Protein AF-A0A5C8AHA0-F1 (afdb_monomer_lite)

Radius of gyration: 14.86 Å; cha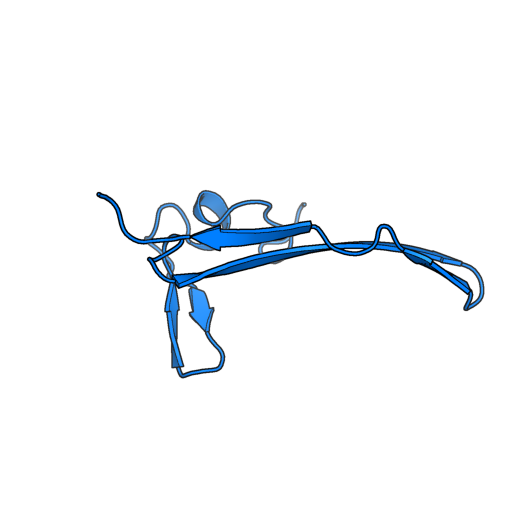ins: 1; bounding box: 38×25×38 Å

Secondary structure (DSSP, 8-state):
--SGGG-SSHHHHTTTTTSPEEPTTS-EESS--TT-EEEEEEEEEETTEEEEEEEEEEEPPPP-

Foldseek 3Di:
DPDLVPDDALCSVCVNVVRWDADPVRDTDSHDDAQDKDKDWDWDDDPRDIDIPDIDMDGHHDDD

pLDDT: mean 96.51, std 2.29, range [87.19, 98.5]

Sequence (64 aa):
GPSEDSYGSMLEIAWKGTKPLKMNDGSERKFIQDNDTVIMRGFSSKDGVRIGFGEVSSKVLPAK

Structure (mmCIF, N/CA/C/O backbone):
data_AF-A0A5C8AHA0-F1
#
_entry.id   AF-A0A5C8AHA0-F1
#
loop_
_atom_site.group_PDB
_atom_site.id
_atom_site.type_symbol
_atom_site.label_atom_id
_atom_site.label_alt_id
_atom_site.label_comp_id
_atom_site.label_asym_id
_atom_site.labe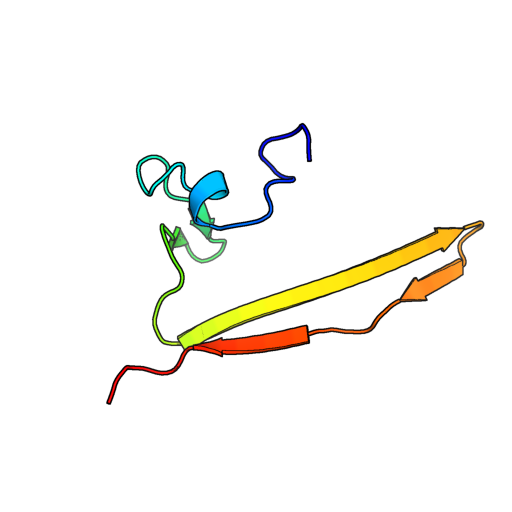l_entity_id
_atom_site.label_seq_id
_atom_site.pdbx_PDB_ins_code
_atom_site.Cartn_x
_atom_site.Cartn_y
_atom_site.Cartn_z
_atom_site.occupancy
_atom_site.B_iso_or_equiv
_atom_site.auth_seq_id
_atom_site.auth_comp_id
_atom_site.auth_asym_id
_atom_site.auth_atom_id
_atom_site.pdbx_PDB_model_num
ATOM 1 N N . GLY A 1 1 ? 12.102 -1.223 3.062 1.00 87.19 1 GLY A N 1
ATOM 2 C CA . GLY A 1 1 ? 13.517 -0.952 2.759 1.00 87.19 1 GLY A CA 1
ATOM 3 C C . GLY A 1 1 ? 14.104 -0.131 3.893 1.00 87.19 1 GLY A C 1
ATOM 4 O O . GLY A 1 1 ? 13.517 -0.141 4.970 1.00 87.19 1 GLY A O 1
ATOM 5 N N . PRO A 1 2 ? 15.250 0.536 3.695 1.00 93.00 2 PRO A N 1
ATOM 6 C CA . PRO A 1 2 ? 15.938 1.263 4.764 1.00 93.00 2 PRO A CA 1
ATOM 7 C C . PRO A 1 2 ? 15.309 2.623 5.117 1.00 93.00 2 PRO A C 1
ATOM 9 O O . PRO A 1 2 ? 15.543 3.118 6.214 1.00 93.00 2 PRO A O 1
ATOM 12 N N . SER A 1 3 ? 14.538 3.236 4.214 1.00 95.25 3 SER A N 1
ATOM 13 C CA . SER A 1 3 ? 13.868 4.525 4.434 1.00 95.25 3 SER A CA 1
ATOM 14 C C . SER A 1 3 ? 12.407 4.343 4.864 1.00 95.25 3 SER A C 1
ATOM 16 O O . SER A 1 3 ? 11.778 3.348 4.498 1.00 95.25 3 SER A O 1
ATOM 18 N N . GLU A 1 4 ? 11.850 5.299 5.616 1.00 90.38 4 GLU A N 1
ATOM 19 C CA . GLU A 1 4 ? 10.476 5.206 6.148 1.00 90.38 4 GLU A CA 1
ATOM 20 C C . GLU A 1 4 ? 9.405 5.081 5.047 1.00 90.38 4 GLU A C 1
ATOM 22 O O . GLU A 1 4 ? 8.431 4.348 5.196 1.00 90.38 4 GLU A O 1
ATOM 27 N N . ASP A 1 5 ? 9.614 5.730 3.902 1.00 90.38 5 ASP A N 1
ATOM 28 C CA . ASP A 1 5 ? 8.746 5.660 2.718 1.00 90.38 5 ASP A CA 1
ATOM 29 C C . ASP A 1 5 ? 8.841 4.323 1.960 1.00 90.38 5 ASP A C 1
ATOM 31 O O . ASP A 1 5 ? 8.060 4.061 1.047 1.00 90.38 5 ASP A O 1
ATOM 35 N N . SER A 1 6 ? 9.777 3.456 2.350 1.00 95.12 6 SER A N 1
ATOM 36 C CA . SER A 1 6 ? 9.977 2.133 1.758 1.00 95.12 6 SER A CA 1
ATOM 37 C C . SER A 1 6 ? 9.449 0.989 2.632 1.00 95.12 6 SER A C 1
ATOM 39 O O . SER A 1 6 ? 9.732 -0.180 2.3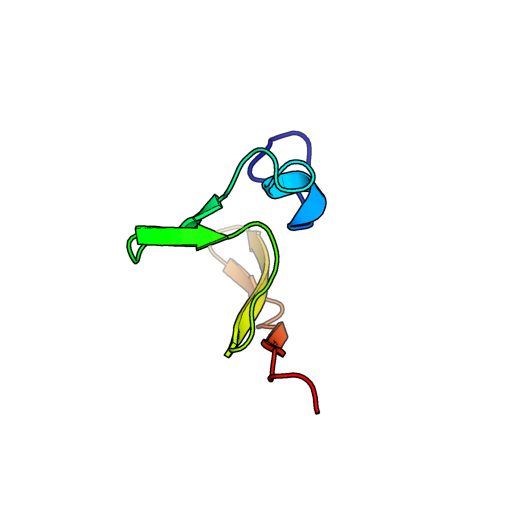47 1.00 95.12 6 SER A O 1
ATOM 41 N N . TYR A 1 7 ? 8.744 1.291 3.724 1.00 96.81 7 TYR A N 1
ATOM 42 C CA . TYR A 1 7 ? 8.113 0.285 4.581 1.00 96.81 7 TYR A CA 1
ATOM 43 C C . TYR A 1 7 ? 7.019 -0.501 3.846 1.00 96.81 7 TYR A C 1
ATOM 45 O O . TYR A 1 7 ? 6.334 0.019 2.968 1.00 96.81 7 TYR A O 1
ATOM 53 N N . GLY A 1 8 ? 6.878 -1.785 4.192 1.00 96.44 8 GLY A N 1
ATOM 54 C CA . GLY A 1 8 ? 6.056 -2.736 3.435 1.00 96.44 8 GLY A CA 1
ATOM 55 C C . GLY A 1 8 ? 4.636 -2.923 3.967 1.00 96.44 8 GLY A C 1
ATOM 56 O O . GLY A 1 8 ? 3.843 -3.632 3.351 1.00 96.44 8 GLY A O 1
ATOM 57 N N . SER A 1 9 ? 4.303 -2.325 5.111 1.00 96.88 9 SER A N 1
ATOM 58 C CA . SER A 1 9 ? 3.010 -2.506 5.766 1.00 96.88 9 SER A CA 1
ATOM 59 C C . SER A 1 9 ? 2.529 -1.242 6.472 1.00 96.88 9 SER A C 1
ATOM 61 O O . SER A 1 9 ? 3.320 -0.424 6.938 1.00 96.88 9 SER A O 1
ATOM 63 N N . MET A 1 10 ? 1.209 -1.113 6.645 1.00 96.31 10 MET A N 1
ATOM 64 C CA . MET A 1 10 ? 0.637 -0.013 7.433 1.00 96.31 10 MET A CA 1
ATOM 65 C C . MET A 1 10 ? 1.057 -0.051 8.905 1.00 96.31 10 MET A C 1
ATOM 67 O O . MET A 1 10 ? 1.117 0.992 9.546 1.00 96.31 10 MET A O 1
ATOM 71 N N . LEU A 1 11 ? 1.391 -1.232 9.434 1.00 96.81 11 LEU A N 1
ATOM 72 C CA . LEU A 1 11 ? 1.905 -1.378 10.794 1.00 96.81 11 LEU A CA 1
ATOM 73 C C . LEU A 1 11 ? 3.213 -0.600 10.980 1.00 96.81 11 LEU A C 1
ATOM 75 O O . LEU A 1 11 ? 3.390 0.077 11.994 1.00 96.81 11 LEU A O 1
ATOM 79 N N . GLU A 1 12 ? 4.109 -0.704 10.003 1.00 97.06 12 GLU A N 1
ATOM 80 C CA . GLU A 1 12 ? 5.393 -0.007 9.984 1.00 97.06 12 GLU A CA 1
ATOM 81 C C . GLU A 1 12 ? 5.205 1.471 9.627 1.00 97.06 12 GLU A C 1
ATOM 83 O O . GLU A 1 12 ? 5.664 2.333 10.374 1.00 97.06 12 GLU A O 1
ATOM 88 N N . ILE A 1 13 ? 4.456 1.766 8.554 1.00 95.69 13 ILE A N 1
ATOM 89 C CA . ILE A 1 13 ? 4.184 3.135 8.075 1.00 95.69 13 ILE A CA 1
ATOM 90 C C . ILE A 1 13 ? 3.549 3.982 9.178 1.00 95.69 13 ILE A C 1
ATOM 92 O O . ILE A 1 13 ? 4.002 5.092 9.444 1.00 95.69 13 ILE A O 1
ATOM 96 N N . ALA A 1 14 ? 2.525 3.453 9.853 1.00 96.12 14 ALA A N 1
ATOM 97 C CA . ALA A 1 14 ? 1.813 4.187 10.889 1.00 96.12 14 ALA A CA 1
ATOM 98 C C . ALA A 1 14 ? 2.409 4.013 12.297 1.00 96.12 14 ALA A C 1
ATOM 100 O O . ALA A 1 14 ? 1.815 4.461 13.282 1.00 96.12 14 ALA A O 1
ATOM 101 N N . TRP A 1 15 ? 3.541 3.311 12.422 1.00 96.06 15 TRP A N 1
ATOM 102 C CA . TRP A 1 15 ? 4.203 2.972 13.683 1.00 96.06 15 TRP A CA 1
ATOM 103 C C . TRP A 1 15 ? 3.234 2.439 14.750 1.00 96.06 15 TRP A C 1
ATOM 105 O O . TRP A 1 15 ? 2.989 3.068 15.785 1.00 96.06 15 TRP A O 1
ATOM 115 N N . LYS A 1 16 ? 2.601 1.296 14.461 1.00 95.38 16 LYS A N 1
ATOM 116 C CA . LYS A 1 16 ? 1.528 0.700 15.283 1.00 95.38 16 LYS A CA 1
ATOM 117 C C . LYS A 1 16 ? 0.363 1.669 15.561 1.00 95.38 16 LYS A C 1
ATOM 119 O O . LYS A 1 16 ? -0.266 1.611 16.612 1.00 95.38 16 LYS A O 1
ATOM 124 N N . GLY A 1 17 ? 0.085 2.573 14.622 1.00 94.81 17 GLY A N 1
ATOM 125 C CA . GLY A 1 17 ? -0.993 3.562 14.698 1.00 94.81 17 GLY A CA 1
ATOM 126 C C . GLY A 1 17 ? -0.676 4.820 15.517 1.00 94.81 17 GLY A C 1
ATOM 127 O O . GLY A 1 17 ? -1.573 5.644 15.713 1.00 94.81 17 GLY A O 1
ATOM 128 N N . THR A 1 18 ? 0.565 4.986 15.990 1.00 96.88 18 THR A N 1
ATOM 129 C CA . THR A 1 18 ? 1.006 6.180 16.740 1.00 96.88 18 THR A CA 1
ATOM 130 C C . THR A 1 18 ? 1.410 7.349 15.842 1.00 96.88 18 THR A C 1
ATOM 132 O O . THR A 1 18 ? 1.433 8.487 16.305 1.00 96.88 18 THR A O 1
ATOM 135 N N . LYS A 1 19 ? 1.668 7.094 14.554 1.00 95.94 19 LYS A N 1
ATOM 136 C CA . LYS A 1 19 ? 1.978 8.103 13.533 1.00 95.94 19 LYS A CA 1
ATOM 137 C C . LYS A 1 19 ? 1.023 7.952 12.336 1.00 95.94 19 LYS A C 1
ATOM 139 O O . LYS A 1 19 ? 1.353 7.227 11.409 1.00 95.94 19 LYS A O 1
ATOM 144 N N . PRO A 1 20 ? -0.180 8.553 12.338 1.00 95.31 20 PRO A N 1
ATOM 145 C CA . PRO A 1 20 ? -1.129 8.408 11.230 1.00 95.31 20 PRO A CA 1
ATOM 146 C C . PRO A 1 20 ? -0.561 8.894 9.889 1.00 95.31 20 PRO A C 1
ATOM 148 O O . PRO A 1 20 ? 0.126 9.913 9.828 1.00 95.31 20 PRO A O 1
ATOM 151 N N . LEU A 1 21 ? -0.897 8.190 8.808 1.00 94.75 21 LEU A N 1
ATOM 152 C CA . LEU A 1 21 ? -0.603 8.601 7.438 1.00 94.75 21 LEU A CA 1
ATOM 153 C C . LEU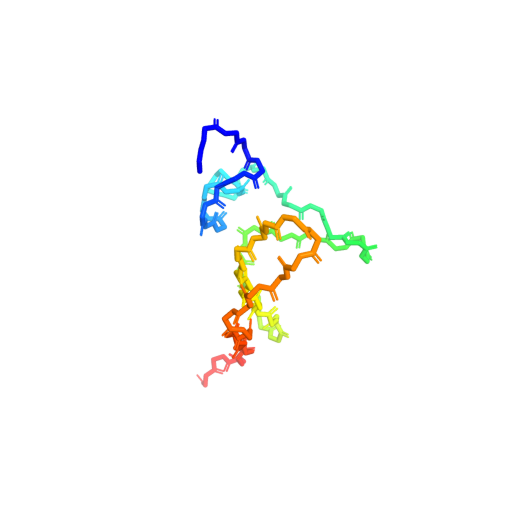 A 1 21 ? -1.665 9.599 6.960 1.00 94.75 21 LEU A C 1
ATOM 155 O O . LEU A 1 21 ? -2.855 9.287 7.009 1.00 94.75 21 LEU A O 1
ATOM 159 N N . LYS A 1 22 ? -1.247 10.766 6.458 1.00 95.69 22 LYS A N 1
ATOM 160 C CA . LYS A 1 22 ? -2.145 11.739 5.816 1.00 95.69 22 LYS A CA 1
ATOM 161 C C . LYS A 1 22 ? -2.399 11.366 4.360 1.00 95.69 22 LYS A C 1
ATOM 163 O O . LYS A 1 22 ? -1.459 11.107 3.614 1.00 95.69 22 LYS A O 1
ATOM 168 N N . MET A 1 23 ? -3.664 11.378 3.965 1.00 95.12 23 MET A N 1
ATOM 169 C CA . MET A 1 23 ? -4.118 11.104 2.607 1.00 95.12 23 MET A CA 1
ATOM 170 C C . MET A 1 23 ? -4.323 12.413 1.833 1.00 95.12 23 MET A C 1
ATOM 172 O O . MET A 1 23 ? -4.516 13.480 2.418 1.00 95.12 23 MET A O 1
ATOM 176 N N . ASN A 1 24 ? -4.313 12.336 0.500 1.00 94.94 24 ASN A N 1
ATOM 177 C CA . ASN A 1 24 ? -4.459 13.510 -0.374 1.00 94.94 24 ASN A CA 1
ATOM 178 C C . ASN A 1 24 ? -5.820 14.214 -0.242 1.00 94.94 24 ASN A C 1
ATOM 180 O O . ASN A 1 24 ? -5.925 15.398 -0.545 1.00 94.94 24 ASN A O 1
ATOM 184 N N . ASP A 1 25 ? -6.853 13.496 0.197 1.00 94.94 25 ASP A N 1
ATOM 185 C CA . ASP A 1 25 ? -8.195 14.031 0.451 1.00 94.94 25 ASP A CA 1
ATOM 186 C C . ASP A 1 25 ? -8.333 14.690 1.838 1.00 94.94 25 ASP A C 1
ATOM 188 O O . ASP A 1 25 ? -9.419 15.122 2.217 1.00 94.94 25 ASP A O 1
ATOM 192 N N . GLY A 1 26 ? -7.240 14.770 2.605 1.00 96.12 26 GLY A N 1
ATOM 193 C CA . GLY A 1 26 ? -7.216 15.307 3.963 1.00 96.12 26 GLY A CA 1
ATOM 194 C C . GLY A 1 26 ? -7.621 14.304 5.045 1.00 96.12 26 GLY A C 1
ATOM 195 O O . GLY A 1 26 ? -7.514 14.633 6.226 1.00 96.12 26 GLY A O 1
ATOM 196 N N . SER A 1 27 ? -8.047 13.089 4.682 1.00 96.56 27 SER A N 1
ATOM 197 C CA . SER A 1 27 ? -8.294 12.022 5.653 1.00 96.56 27 SER A CA 1
ATOM 198 C C . SER A 1 27 ? -6.984 11.445 6.200 1.00 96.56 27 SER A C 1
ATOM 200 O O . SER A 1 27 ? -5.897 11.678 5.666 1.00 96.56 27 SER A O 1
ATOM 202 N N . GLU A 1 28 ? -7.071 10.672 7.282 1.00 97.44 28 GLU A N 1
ATOM 203 C CA . GLU A 1 28 ? -5.921 9.967 7.849 1.00 97.44 28 GLU A CA 1
ATOM 204 C C . GLU A 1 28 ? -6.151 8.457 7.875 1.00 97.44 28 GLU A C 1
ATOM 206 O O . GLU A 1 28 ? -7.287 7.970 7.923 1.00 97.44 28 GLU A O 1
ATOM 211 N N . ARG A 1 29 ? -5.053 7.700 7.861 1.00 97.56 29 ARG A N 1
ATOM 212 C CA . ARG A 1 29 ? -5.059 6.245 7.981 1.00 97.56 29 ARG A CA 1
ATOM 213 C C . ARG A 1 29 ? -4.029 5.763 8.995 1.00 97.56 29 ARG A C 1
ATOM 215 O O . ARG A 1 29 ? -2.869 6.158 8.978 1.00 97.56 29 ARG A O 1
ATOM 222 N N . LYS A 1 30 ? -4.468 4.858 9.870 1.00 97.38 30 LYS A N 1
ATOM 223 C CA . LYS A 1 30 ? -3.596 4.052 10.747 1.00 97.38 30 LYS A CA 1
ATOM 224 C C . LYS A 1 30 ? -3.518 2.603 10.264 1.00 97.38 30 LYS A C 1
ATOM 226 O O . LYS A 1 30 ? -2.460 1.994 10.310 1.00 97.38 30 LYS A O 1
ATOM 231 N N . PHE A 1 31 ? -4.643 2.090 9.772 1.00 97.50 31 PHE A N 1
ATOM 232 C CA . PHE A 1 31 ? -4.827 0.778 9.155 1.00 97.50 31 PHE A CA 1
ATOM 233 C C . PHE A 1 31 ? -5.836 0.906 8.008 1.00 97.50 31 PHE A C 1
ATOM 235 O O . PHE A 1 31 ? -6.443 1.970 7.848 1.00 97.50 31 PHE A O 1
ATOM 242 N N . ILE A 1 32 ? -5.991 -0.166 7.228 1.00 97.44 32 ILE A N 1
ATOM 243 C CA . ILE A 1 32 ? -6.955 -0.246 6.127 1.00 97.44 32 ILE A CA 1
ATOM 244 C C . ILE A 1 32 ? -8.370 -0.165 6.706 1.00 97.44 32 ILE A C 1
ATOM 246 O O . ILE A 1 32 ? -8.670 -0.838 7.693 1.00 97.44 32 ILE A O 1
ATOM 250 N N . GLN A 1 33 ? -9.216 0.667 6.105 1.00 97.50 33 GLN A N 1
ATOM 251 C CA . GLN A 1 33 ? -10.618 0.839 6.476 1.00 97.50 33 GLN A CA 1
ATOM 252 C C . GLN A 1 33 ? -11.547 0.202 5.442 1.00 97.50 33 GLN A C 1
ATOM 254 O O . GLN A 1 33 ? -11.153 -0.083 4.308 1.00 97.50 33 GLN A O 1
ATOM 259 N N . ASP A 1 34 ? -12.805 0.002 5.827 1.00 98.19 34 ASP A N 1
ATOM 260 C CA . ASP A 1 34 ? -13.839 -0.440 4.901 1.00 98.19 34 ASP A CA 1
ATOM 261 C C . ASP A 1 34 ? -13.908 0.488 3.690 1.00 98.19 34 ASP A C 1
ATOM 263 O O . ASP A 1 34 ? -13.941 1.712 3.811 1.00 98.19 34 ASP A O 1
ATOM 267 N N . ASN A 1 35 ? -14.000 -0.120 2.514 1.00 97.06 35 ASN A N 1
ATOM 268 C CA . ASN A 1 35 ? -13.988 0.514 1.202 1.00 97.06 35 ASN A CA 1
ATOM 269 C C . ASN A 1 35 ? -12.646 1.078 0.721 1.00 97.06 35 ASN A C 1
ATOM 271 O O . ASN A 1 35 ? -12.591 1.516 -0.432 1.00 97.06 35 ASN A O 1
ATOM 275 N N . ASP A 1 36 ? -11.568 0.987 1.501 1.00 97.75 36 ASP A N 1
ATOM 276 C CA . ASP A 1 36 ? -10.231 1.257 0.976 1.00 97.75 36 ASP A CA 1
ATOM 277 C C . ASP A 1 36 ? -9.855 0.211 -0.090 1.00 97.75 36 ASP A C 1
ATOM 279 O O . ASP A 1 36 ? -10.219 -0.968 -0.016 1.00 97.75 36 ASP A O 1
ATOM 283 N N . THR A 1 37 ? -9.103 0.650 -1.101 1.00 98.06 37 THR A N 1
ATOM 284 C CA . THR A 1 37 ? -8.537 -0.217 -2.144 1.00 98.06 37 THR A CA 1
ATOM 285 C C . THR A 1 37 ? -7.019 -0.142 -2.088 1.00 98.06 37 THR A C 1
ATOM 287 O O . THR A 1 37 ? -6.445 0.937 -2.223 1.00 98.06 37 THR A O 1
ATOM 290 N N . VAL A 1 38 ? -6.363 -1.288 -1.909 1.00 97.69 38 VAL A N 1
ATOM 291 C CA . VAL A 1 38 ? -4.900 -1.394 -1.935 1.00 97.69 38 VAL A CA 1
ATOM 292 C C . VAL A 1 38 ? -4.470 -1.850 -3.320 1.00 97.69 38 VAL A C 1
ATOM 294 O O . VAL A 1 38 ? -4.949 -2.872 -3.809 1.00 97.69 38 VAL A O 1
ATOM 297 N N . ILE A 1 39 ? -3.556 -1.099 -3.940 1.00 98.31 39 ILE A N 1
ATOM 298 C CA . ILE A 1 39 ? -3.018 -1.414 -5.264 1.00 98.31 39 ILE A CA 1
ATOM 299 C C . ILE A 1 39 ? -1.497 -1.514 -5.189 1.00 98.31 39 ILE A C 1
ATOM 301 O O . ILE A 1 39 ? -0.819 -0.537 -4.878 1.00 98.31 39 ILE A O 1
ATOM 305 N N . MET A 1 40 ? -0.958 -2.683 -5.523 1.00 98.25 40 MET A N 1
ATOM 306 C CA . MET A 1 40 ? 0.481 -2.929 -5.607 1.00 98.25 40 MET A CA 1
ATOM 307 C C . MET A 1 40 ? 0.927 -2.951 -7.067 1.00 98.25 40 MET A C 1
ATOM 309 O O . MET A 1 40 ? 0.290 -3.580 -7.914 1.00 98.25 40 MET A O 1
ATOM 313 N N . ARG A 1 41 ? 2.037 -2.266 -7.359 1.00 98.25 41 ARG A N 1
ATOM 314 C CA . ARG A 1 41 ? 2.654 -2.200 -8.689 1.00 98.25 41 ARG A CA 1
ATOM 315 C C . ARG A 1 41 ? 4.160 -2.377 -8.565 1.00 98.25 41 ARG A C 1
ATOM 317 O O . ARG A 1 41 ? 4.774 -1.847 -7.646 1.00 98.25 41 ARG A O 1
ATOM 324 N N . GLY A 1 42 ? 4.750 -3.074 -9.527 1.00 97.69 42 GLY A N 1
ATOM 325 C CA . GLY A 1 42 ? 6.192 -3.279 -9.620 1.00 97.69 42 GLY A CA 1
ATOM 326 C C . GLY A 1 42 ? 6.638 -3.282 -11.076 1.00 97.69 42 GLY A C 1
ATOM 327 O O . GLY A 1 42 ? 5.871 -3.640 -11.974 1.00 97.69 42 GLY A O 1
ATOM 328 N N . PHE A 1 43 ? 7.867 -2.843 -11.327 1.00 98.25 43 PHE A N 1
ATOM 329 C CA . PHE A 1 43 ? 8.476 -2.874 -12.652 1.00 98.25 43 PHE A CA 1
ATOM 330 C C . PHE A 1 43 ? 10.001 -2.879 -12.551 1.00 98.25 43 PHE A C 1
ATOM 332 O O . PHE A 1 43 ? 10.562 -2.447 -11.548 1.00 98.25 43 PHE A O 1
ATOM 339 N N . SER A 1 44 ? 10.657 -3.326 -13.618 1.00 98.06 44 SER A N 1
ATOM 340 C CA . SER A 1 44 ? 12.069 -3.049 -13.878 1.00 98.06 44 SER A CA 1
ATOM 341 C C . SER A 1 44 ? 12.183 -2.073 -15.047 1.00 98.06 44 SER A C 1
ATOM 343 O O . SER A 1 44 ? 11.330 -2.061 -15.941 1.00 98.06 44 SER A O 1
ATOM 345 N N . SER A 1 45 ? 13.213 -1.232 -15.035 1.00 97.94 45 SER A N 1
ATOM 346 C CA . SER A 1 45 ? 13.486 -0.275 -16.105 1.00 97.94 45 SER A CA 1
ATOM 347 C C . SER A 1 45 ? 14.961 -0.269 -16.475 1.00 97.94 45 SER A C 1
ATOM 349 O O . SER A 1 45 ? 15.814 -0.208 -15.589 1.00 97.94 45 SER A O 1
ATOM 351 N N . LYS A 1 46 ? 15.252 -0.276 -17.777 1.00 98.00 46 LYS A N 1
ATOM 352 C CA . LYS A 1 46 ? 16.605 -0.166 -18.330 1.00 98.00 46 LYS A CA 1
ATOM 353 C C . LYS A 1 46 ? 16.552 0.531 -19.689 1.00 98.00 46 LYS A C 1
ATOM 355 O O . LYS A 1 46 ? 15.693 0.200 -20.498 1.00 98.00 46 LYS A O 1
ATOM 360 N N . ASP A 1 47 ? 17.446 1.492 -19.922 1.00 97.31 47 ASP A N 1
ATOM 361 C CA . ASP A 1 47 ? 17.611 2.194 -21.208 1.00 97.31 47 ASP A CA 1
ATOM 362 C C . ASP A 1 47 ? 16.295 2.756 -21.789 1.00 97.31 47 ASP A C 1
ATOM 364 O O . ASP A 1 47 ? 16.012 2.653 -22.978 1.00 97.31 47 ASP A O 1
ATOM 368 N N . GLY A 1 48 ? 15.441 3.315 -20.924 1.00 95.69 48 GLY A N 1
ATOM 369 C CA . GLY A 1 48 ? 14.132 3.860 -21.310 1.00 95.69 48 GLY A CA 1
ATOM 370 C C . GLY A 1 48 ? 13.032 2.814 -21.541 1.00 95.69 48 GLY A C 1
ATOM 371 O O . GLY A 1 48 ? 11.871 3.183 -21.708 1.00 95.69 48 GLY A O 1
ATOM 372 N N . VAL A 1 49 ? 13.351 1.519 -21.485 1.00 97.50 49 VAL A N 1
ATOM 373 C CA . VAL A 1 49 ? 12.382 0.421 -21.579 1.00 97.50 49 VAL A CA 1
ATOM 374 C C . VAL A 1 49 ? 11.904 0.025 -20.186 1.00 97.50 49 VAL A C 1
ATOM 376 O O . VAL A 1 49 ? 12.703 -0.170 -19.269 1.00 97.50 49 VAL A O 1
ATOM 379 N N . ARG A 1 50 ? 10.585 -0.127 -20.026 1.00 97.75 50 ARG A N 1
ATOM 380 C CA . ARG A 1 50 ? 9.936 -0.560 -18.783 1.00 97.75 50 ARG A CA 1
ATOM 381 C C . ARG A 1 50 ? 9.253 -1.910 -18.979 1.00 97.75 50 ARG A C 1
ATOM 383 O O . ARG A 1 50 ? 8.410 -2.047 -19.858 1.00 97.75 50 ARG A O 1
ATOM 390 N N . ILE A 1 51 ? 9.557 -2.867 -18.103 1.00 98.00 51 ILE A N 1
ATOM 391 C CA . ILE A 1 51 ? 8.879 -4.167 -18.025 1.00 98.00 51 ILE A CA 1
ATOM 392 C C . ILE A 1 51 ? 8.131 -4.221 -16.694 1.00 98.00 51 ILE A C 1
ATOM 394 O O . ILE A 1 51 ? 8.741 -4.223 -15.623 1.00 98.00 51 ILE A O 1
ATOM 398 N N . GLY A 1 52 ? 6.801 -4.183 -16.761 1.00 98.00 52 GLY A N 1
ATOM 399 C CA . GLY A 1 52 ? 5.922 -4.138 -15.593 1.00 98.00 52 GLY A CA 1
ATOM 400 C C . GLY A 1 52 ? 5.283 -5.484 -15.273 1.00 98.00 52 GLY A C 1
ATOM 401 O O . GLY A 1 52 ? 5.063 -6.300 -16.160 1.00 98.00 52 GLY A O 1
ATOM 402 N N . PHE A 1 53 ? 4.922 -5.669 -14.004 1.00 98.38 53 PHE A N 1
ATOM 403 C CA . PHE A 1 53 ? 4.158 -6.829 -13.528 1.00 98.38 53 PHE A CA 1
ATOM 404 C C . PHE A 1 53 ? 2.633 -6.642 -13.647 1.00 98.38 53 PHE A C 1
ATOM 406 O O . PHE A 1 53 ? 1.875 -7.539 -13.294 1.00 98.38 53 PHE A O 1
ATOM 413 N N . GLY A 1 54 ? 2.172 -5.476 -14.112 1.00 97.75 54 GLY A N 1
ATOM 414 C CA . GLY A 1 54 ? 0.768 -5.074 -14.011 1.00 97.75 54 GLY A CA 1
ATOM 415 C C . GLY A 1 54 ? 0.426 -4.567 -12.608 1.00 97.75 54 GLY A C 1
ATOM 416 O O . GLY A 1 54 ? 1.263 -3.938 -11.950 1.00 97.75 54 GLY A O 1
ATOM 417 N N . GLU A 1 55 ? -0.805 -4.817 -12.163 1.00 98.25 55 GLU A N 1
ATOM 418 C CA . GLU A 1 55 ? -1.266 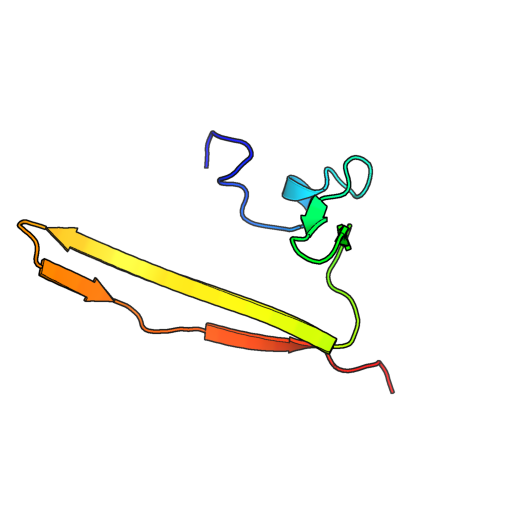-4.473 -10.818 1.00 98.25 55 GLU A CA 1
ATOM 419 C C . GLU A 1 55 ? -1.900 -5.662 -10.098 1.00 98.25 55 GLU A C 1
ATOM 421 O O . GLU A 1 55 ? -2.552 -6.508 -10.706 1.00 98.25 55 GLU A O 1
ATOM 426 N N . VAL A 1 56 ? -1.732 -5.679 -8.777 1.00 98.31 56 VAL A N 1
ATOM 427 C CA . VAL A 1 56 ? -2.539 -6.488 -7.861 1.00 98.31 56 VAL A CA 1
ATOM 428 C C . VAL A 1 56 ? -3.398 -5.516 -7.065 1.00 98.31 56 VAL A C 1
ATOM 430 O O . VAL A 1 56 ? -2.860 -4.645 -6.382 1.00 98.31 56 VAL A O 1
ATOM 433 N N . SER A 1 57 ? -4.718 -5.644 -7.179 1.00 98.44 57 SER A N 1
ATOM 434 C CA . SER A 1 57 ? -5.691 -4.717 -6.597 1.00 98.44 57 SER A CA 1
ATOM 435 C C . SER A 1 57 ? -6.722 -5.476 -5.769 1.00 98.44 57 SER A C 1
ATOM 437 O O . SER A 1 57 ? -7.216 -6.520 -6.196 1.00 98.44 57 SER A O 1
ATOM 439 N N . SER A 1 58 ? -7.042 -4.962 -4.582 1.00 98.38 58 SER A N 1
ATOM 440 C CA . SER A 1 58 ? -8.089 -5.518 -3.724 1.00 98.38 58 SER A CA 1
ATOM 441 C C . SER A 1 58 ? -8.787 -4.425 -2.923 1.00 98.38 58 SER A C 1
ATOM 443 O O . SER A 1 58 ? -8.129 -3.557 -2.344 1.00 98.38 58 SER A O 1
ATOM 445 N N . LYS A 1 59 ? -10.123 -4.486 -2.881 1.00 98.50 59 LYS A N 1
ATOM 446 C CA . LYS A 1 59 ? -10.973 -3.601 -2.081 1.00 98.50 59 LYS A CA 1
ATOM 447 C C . LYS A 1 59 ? -11.443 -4.328 -0.828 1.00 98.50 59 LYS A C 1
ATOM 449 O O . LYS A 1 59 ? -11.996 -5.424 -0.922 1.00 98.50 59 LYS A O 1
ATOM 454 N N . VAL A 1 60 ? -11.280 -3.695 0.329 1.00 98.19 60 VAL A N 1
ATOM 455 C CA . VAL A 1 60 ? -11.830 -4.202 1.590 1.00 98.19 60 VAL A CA 1
ATOM 456 C C . VAL A 1 60 ? -13.313 -3.857 1.661 1.00 98.19 60 VAL A C 1
ATOM 458 O O . VAL A 1 60 ? -13.703 -2.705 1.475 1.00 98.19 60 VAL A O 1
ATOM 461 N N . LEU A 1 61 ? -14.148 -4.866 1.895 1.00 98.25 61 LEU A N 1
ATOM 462 C CA . LEU A 1 61 ? -15.579 -4.694 2.132 1.00 98.25 61 LEU A CA 1
ATOM 463 C C . LEU A 1 61 ? -15.863 -4.746 3.638 1.00 98.25 61 LEU A C 1
ATOM 465 O O . LEU A 1 61 ? -15.115 -5.420 4.349 1.00 98.25 61 LEU A O 1
ATOM 469 N N . PRO A 1 62 ? -16.951 -4.104 4.099 1.00 98.50 62 PRO A N 1
ATOM 470 C CA . PRO A 1 62 ? -17.391 -4.221 5.482 1.00 98.50 62 PRO A CA 1
ATOM 471 C C . PRO A 1 62 ? -17.547 -5.670 5.941 1.00 98.50 62 PRO A C 1
ATOM 473 O O . PRO A 1 62 ? -17.895 -6.558 5.155 1.00 98.50 62 PRO A O 1
ATOM 476 N N . ALA A 1 63 ? -17.318 -5.892 7.234 1.00 96.94 63 ALA A N 1
ATOM 477 C CA . ALA A 1 63 ? -17.605 -7.170 7.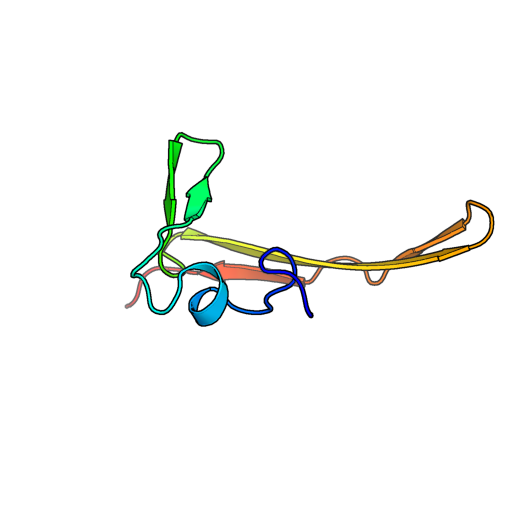875 1.00 96.94 63 ALA A CA 1
ATOM 478 C C . ALA A 1 63 ? -19.100 -7.537 7.753 1.00 96.94 63 ALA A C 1
ATOM 480 O O . ALA A 1 63 ? -19.955 -6.662 7.602 1.00 96.94 63 ALA A O 1
ATOM 481 N N . LYS A 1 64 ? -19.399 -8.841 7.800 1.00 88.56 64 LYS A N 1
ATOM 482 C CA . LYS A 1 64 ? -20.772 -9.370 7.782 1.00 88.56 64 LYS A CA 1
ATOM 483 C C . LYS A 1 64 ? -21.417 -9.347 9.158 1.00 88.56 64 LYS A C 1
ATOM 485 O O . LYS A 1 64 ? -20.686 -9.606 10.139 1.00 88.56 64 LYS A O 1
#